Protein AF-A0A7Y3LAD1-F1 (afdb_monomer_lite)

pLDDT: mean 71.78, std 19.55, range [28.75, 92.5]

Secondary structure (DSSP, 8-state):
-PPPPPHHHHSSPPSTTHHHHHEEBTEE-SS----HHHHHHHHHHHHHT----TTS-HHHHHHHHHHHHHHHHGGG-HHHHHHHHHHHHHHHHHHHHHHT-S---TTSHHHHHHHHHS----------

Foldseek 3Di: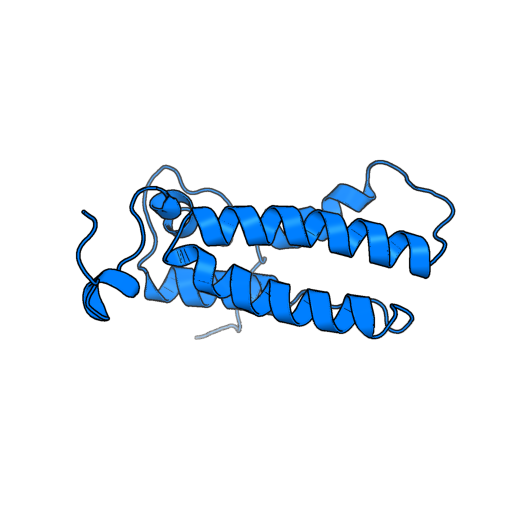
DDDDDDPVLQLPFDVVLLQLQQQDLAFGNPPDGHDLVVSLVRQLVLLVPDDADPQFDPVLVVLSVVLSVLSSSCRRPVVSNVVSVVSLVVSVVSRCVRVVDPDPDVVVVCVSVCSVGHHPPPPDPDDD

Structure (mmCIF, N/CA/C/O backbone):
data_AF-A0A7Y3LAD1-F1
#
_entry.id   AF-A0A7Y3LAD1-F1
#
loop_
_atom_site.group_PDB
_atom_site.id
_atom_site.type_symbol
_atom_site.label_atom_id
_atom_site.label_alt_id
_atom_site.label_comp_id
_atom_site.label_asym_id
_atom_site.label_entity_id
_atom_site.label_seq_id
_atom_site.pdbx_PDB_ins_code
_atom_site.Cartn_x
_atom_site.Cartn_y
_atom_site.Cartn_z
_atom_site.occupancy
_atom_site.B_iso_or_equiv
_atom_site.auth_seq_id
_atom_site.auth_comp_id
_atom_site.auth_asym_id
_atom_site.auth_atom_id
_atom_site.pdbx_PDB_model_num
ATOM 1 N N . MET A 1 1 ? 1.975 -17.579 23.448 1.00 41.94 1 MET A N 1
ATOM 2 C CA . MET A 1 1 ? 1.550 -18.165 22.158 1.00 41.94 1 MET A CA 1
ATOM 3 C C . MET A 1 1 ? 0.462 -17.266 21.606 1.00 41.94 1 MET A C 1
ATOM 5 O O . MET A 1 1 ? -0.495 -17.027 22.330 1.00 41.94 1 MET A O 1
ATOM 9 N N . ALA A 1 2 ? 0.637 -16.692 20.416 1.00 66.00 2 ALA A N 1
ATOM 10 C CA . ALA A 1 2 ? -0.426 -15.899 19.803 1.00 66.00 2 ALA A CA 1
ATOM 11 C C . ALA A 1 2 ? -1.549 -16.852 19.364 1.00 66.00 2 ALA A C 1
ATOM 13 O O . ALA A 1 2 ? -1.283 -17.820 18.653 1.00 66.00 2 ALA A O 1
ATOM 14 N N . GLY A 1 3 ? -2.769 -16.630 19.857 1.00 85.94 3 GLY A N 1
ATOM 15 C CA . GLY A 1 3 ? -3.945 -17.391 19.436 1.00 85.94 3 GLY A CA 1
ATOM 16 C C . GLY A 1 3 ? -4.315 -17.087 17.983 1.00 85.94 3 GLY A C 1
ATOM 17 O O . GLY A 1 3 ? -3.944 -16.040 17.449 1.00 85.94 3 GLY A O 1
ATOM 18 N N . ILE A 1 4 ? -5.042 -18.006 17.343 1.00 90.75 4 ILE A N 1
ATOM 19 C CA . ILE A 1 4 ? -5.611 -17.770 16.010 1.00 90.75 4 ILE A CA 1
ATOM 20 C C . ILE A 1 4 ? -6.604 -16.613 16.122 1.00 90.75 4 ILE A C 1
ATOM 22 O O . ILE A 1 4 ? -7.524 -16.670 16.936 1.00 90.75 4 ILE A O 1
ATOM 26 N N . LYS A 1 5 ? -6.409 -15.581 15.300 1.00 88.12 5 LYS A N 1
ATOM 27 C CA . LYS A 1 5 ? -7.320 -14.440 15.221 1.00 88.12 5 LYS A CA 1
ATOM 28 C C . LYS A 1 5 ? -8.574 -14.815 14.437 1.00 88.12 5 LYS A C 1
ATOM 30 O O . LYS A 1 5 ? -8.504 -15.491 13.410 1.00 88.12 5 LYS A O 1
ATOM 35 N N . THR A 1 6 ? -9.714 -14.333 14.899 1.00 92.50 6 THR A N 1
ATOM 36 C CA . THR A 1 6 ? -10.975 -14.332 14.159 1.00 92.50 6 THR A CA 1
ATOM 37 C C . THR A 1 6 ? -10.935 -13.307 13.023 1.00 92.50 6 THR A C 1
ATOM 39 O O . THR A 1 6 ? -10.132 -12.374 13.032 1.00 92.50 6 THR A O 1
ATOM 42 N N . LEU A 1 7 ? -11.839 -13.432 12.046 1.00 89.00 7 LEU A N 1
ATOM 43 C CA . LEU A 1 7 ? -11.949 -12.446 10.966 1.00 89.00 7 LEU A CA 1
ATOM 44 C C . LEU A 1 7 ? -12.235 -11.033 11.501 1.00 89.00 7 LEU A C 1
ATOM 46 O O . LEU A 1 7 ? -11.647 -10.078 11.010 1.00 89.00 7 LEU A O 1
ATOM 50 N N . ALA A 1 8 ? -13.089 -10.905 12.523 1.00 89.62 8 ALA A N 1
ATOM 51 C CA . ALA A 1 8 ? -13.416 -9.618 13.137 1.00 89.62 8 ALA A CA 1
ATOM 52 C C . ALA A 1 8 ? -12.172 -8.921 13.713 1.00 89.62 8 ALA A C 1
ATOM 54 O O . ALA A 1 8 ? -11.991 -7.719 13.533 1.00 89.62 8 ALA A O 1
ATOM 55 N N . GLU A 1 9 ? -11.277 -9.683 14.342 1.00 86.75 9 GLU A N 1
ATOM 56 C CA . GLU A 1 9 ? -10.007 -9.160 14.853 1.00 86.75 9 GLU A CA 1
ATOM 57 C C . GLU A 1 9 ? -9.033 -8.801 13.723 1.00 86.75 9 GLU A C 1
ATOM 59 O O . GLU A 1 9 ? -8.262 -7.859 13.866 1.00 86.75 9 GLU A O 1
ATOM 64 N N . LEU A 1 10 ? -9.064 -9.522 12.595 1.00 85.94 10 LEU A N 1
ATOM 65 C CA . LEU A 1 10 ? -8.199 -9.252 11.439 1.00 85.94 10 LEU A CA 1
ATOM 66 C C . LEU A 1 10 ? -8.598 -7.997 10.655 1.00 85.94 10 LEU A C 1
ATOM 68 O O . LEU A 1 10 ? -7.727 -7.350 10.085 1.00 85.94 10 LEU A O 1
ATOM 72 N N . ILE A 1 11 ? -9.888 -7.658 10.615 1.00 86.06 11 ILE A N 1
ATOM 73 C CA . ILE A 1 11 ? -10.394 -6.453 9.932 1.00 86.06 11 ILE A CA 1
ATOM 74 C C . ILE A 1 11 ? -10.518 -5.247 10.871 1.00 86.06 11 ILE A C 1
ATOM 76 O O . ILE A 1 11 ? -10.973 -4.183 10.457 1.00 86.06 11 ILE A O 1
ATOM 80 N N . THR A 1 12 ? -10.152 -5.401 12.145 1.00 85.94 12 THR A N 1
ATOM 81 C CA . THR A 1 12 ? -10.083 -4.268 13.069 1.00 85.94 12 THR A CA 1
ATOM 82 C C . THR A 1 12 ? -8.830 -3.456 12.738 1.00 85.94 12 THR A C 1
ATOM 84 O O . THR A 1 12 ? -7.742 -4.032 12.716 1.00 85.94 12 THR A O 1
ATOM 87 N N . PRO A 1 13 ? -8.937 -2.141 12.475 1.00 81.12 13 PRO A N 1
ATOM 88 C CA . PRO A 1 13 ? -7.764 -1.316 12.220 1.00 81.12 13 PRO A CA 1
ATOM 89 C C . PRO A 1 13 ? -6.793 -1.359 13.393 1.00 81.12 13 PRO A C 1
ATOM 91 O O . PRO A 1 13 ? -7.181 -1.165 14.545 1.00 81.12 13 PRO A O 1
ATOM 94 N N . ASP A 1 14 ? -5.525 -1.602 13.090 1.00 73.25 14 ASP A N 1
ATOM 95 C CA . ASP A 1 14 ? -4.457 -1.603 14.084 1.00 73.25 14 ASP A CA 1
ATOM 96 C C . ASP A 1 14 ? -4.290 -0.187 14.663 1.00 73.25 14 ASP A C 1
ATOM 98 O O . ASP A 1 14 ? -4.202 0.789 13.920 1.00 73.25 14 ASP A O 1
ATOM 102 N N . GLU A 1 15 ? -4.247 -0.063 15.993 1.00 68.06 15 GLU A N 1
ATOM 103 C CA . GLU A 1 15 ? -4.115 1.217 16.702 1.00 68.06 15 GLU A CA 1
ATOM 104 C C . GLU A 1 15 ? -2.846 1.993 16.311 1.00 68.06 15 GLU A C 1
ATOM 106 O O . GLU A 1 15 ? -2.876 3.224 16.240 1.00 68.06 15 GLU A O 1
ATOM 111 N N . ARG A 1 16 ? -1.740 1.303 15.991 1.00 63.16 16 ARG A N 1
ATOM 112 C CA . ARG A 1 16 ? -0.505 1.924 15.463 1.00 63.16 16 ARG A CA 1
ATOM 113 C C . ARG A 1 16 ? -0.723 2.454 14.049 1.00 63.16 16 ARG A C 1
ATOM 115 O O . ARG A 1 16 ? -0.275 3.550 13.695 1.00 63.16 16 ARG A O 1
ATOM 122 N N . THR A 1 17 ? -1.517 1.717 13.283 1.00 55.81 17 THR A N 1
ATOM 123 C CA . THR A 1 17 ? -2.081 2.151 12.004 1.00 55.81 17 THR A CA 1
ATOM 124 C C . THR A 1 17 ? -3.265 3.106 12.167 1.00 55.81 17 THR A C 1
ATOM 126 O O . THR A 1 17 ? -3.814 3.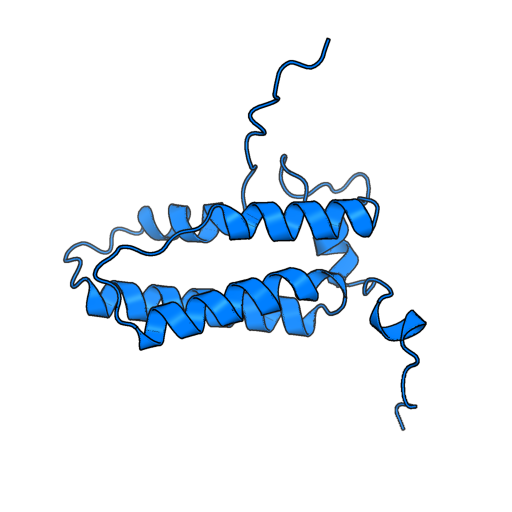588 11.179 1.00 55.81 17 THR A O 1
ATOM 129 N N . GLY A 1 18 ? -3.584 3.532 13.393 1.00 57.53 18 GLY A N 1
ATOM 130 C CA . GLY A 1 18 ? -4.344 4.752 13.642 1.00 57.53 18 GLY A CA 1
ATOM 131 C C . GLY A 1 18 ? -3.736 5.951 12.904 1.00 57.53 18 GLY A C 1
ATOM 132 O O . GLY A 1 18 ? -4.451 6.891 12.582 1.00 57.53 18 GLY A O 1
ATOM 133 N N . SER A 1 19 ? -2.450 5.880 12.536 1.00 57.09 19 SER A N 1
ATOM 134 C CA . SER A 1 19 ? -1.799 6.766 11.565 1.00 57.09 19 SER A CA 1
ATOM 135 C C . SER A 1 19 ? -2.454 6.738 10.172 1.00 57.09 19 SER A C 1
ATOM 137 O O . SER A 1 19 ? -2.738 7.803 9.639 1.00 57.09 19 SER A O 1
ATOM 139 N N . ALA A 1 20 ? -2.793 5.573 9.602 1.00 62.56 20 ALA A N 1
ATOM 140 C CA . ALA A 1 20 ? -3.545 5.477 8.340 1.00 62.56 20 ALA A CA 1
ATOM 141 C C . ALA A 1 20 ? -4.958 6.064 8.456 1.00 62.56 20 ALA A C 1
ATOM 143 O O . ALA A 1 20 ? -5.437 6.681 7.509 1.00 62.56 20 ALA A O 1
ATOM 144 N N . LEU A 1 21 ? -5.595 5.953 9.629 1.00 75.19 21 LEU A N 1
ATOM 145 C CA . LEU A 1 21 ? -6.865 6.638 9.898 1.00 75.19 21 LEU A CA 1
ATOM 146 C C . LEU A 1 21 ? -6.695 8.161 10.013 1.00 75.19 21 LEU A C 1
ATOM 148 O O . LEU A 1 21 ? -7.664 8.899 9.879 1.00 75.19 21 LEU A O 1
ATOM 152 N N . ARG A 1 22 ? -5.486 8.655 10.284 1.00 76.44 22 ARG A N 1
ATOM 153 C CA . ARG A 1 22 ? -5.183 10.092 10.351 1.00 76.44 22 ARG A CA 1
ATOM 154 C C . ARG A 1 22 ? -4.815 10.675 8.994 1.00 76.44 22 ARG A C 1
ATOM 156 O O . ARG A 1 22 ? -4.858 11.893 8.850 1.00 76.44 22 ARG A O 1
ATOM 163 N N . PHE A 1 23 ? -4.470 9.857 8.004 1.00 74.06 23 PHE A N 1
ATOM 164 C CA . PHE A 1 23 ? -4.210 10.356 6.661 1.00 74.06 23 PHE A CA 1
ATOM 165 C C . PHE A 1 23 ? -5.519 10.678 5.951 1.00 74.06 23 PHE A C 1
ATOM 167 O O . PHE A 1 23 ? -6.378 9.829 5.736 1.00 74.06 23 PHE A O 1
ATOM 174 N N . THR A 1 24 ? -5.657 11.951 5.606 1.00 70.69 24 THR A N 1
ATOM 175 C CA . THR A 1 24 ? -6.792 12.493 4.866 1.00 70.69 24 THR A CA 1
ATOM 176 C C . THR A 1 24 ? -6.299 13.055 3.538 1.00 70.69 24 THR A C 1
ATOM 178 O O . THR A 1 24 ? -5.093 13.265 3.365 1.00 70.69 24 THR A O 1
ATOM 181 N N . PRO A 1 25 ? -7.208 13.442 2.631 1.00 69.50 25 PRO A N 1
ATOM 182 C CA . PRO A 1 25 ? -6.822 14.228 1.475 1.00 69.50 25 PRO A CA 1
ATOM 183 C C . PRO A 1 25 ? -6.235 15.599 1.828 1.00 69.50 25 PRO A C 1
ATOM 185 O O . PRO A 1 25 ? -5.944 16.337 0.915 1.00 69.50 25 PRO A O 1
ATOM 188 N N . LEU A 1 26 ? -6.085 16.006 3.092 1.00 71.12 26 LEU A N 1
ATOM 189 C CA . LEU A 1 26 ? -5.345 17.217 3.483 1.00 71.12 26 LEU A CA 1
ATOM 190 C C . LEU A 1 26 ? -3.996 16.888 4.149 1.00 71.12 26 LEU A C 1
ATOM 192 O O . LEU A 1 26 ? -3.351 17.765 4.715 1.00 71.12 26 LEU A O 1
ATOM 196 N N . GLY A 1 27 ? -3.566 15.627 4.072 1.00 68.88 27 GLY A N 1
ATOM 197 C CA . GLY A 1 27 ? -2.391 15.106 4.758 1.00 68.88 27 GLY A CA 1
ATOM 198 C C . GLY A 1 27 ? -2.722 14.550 6.142 1.00 68.88 27 GLY A C 1
ATOM 199 O O . GLY A 1 27 ? -3.849 14.115 6.410 1.00 68.88 27 GLY A O 1
ATOM 200 N N . LEU A 1 28 ? -1.712 14.539 7.015 1.00 77.88 28 LEU A N 1
ATOM 201 C CA . LEU A 1 28 ? -1.801 14.001 8.370 1.00 77.88 28 LEU A CA 1
ATOM 202 C C . LEU A 1 28 ? -2.696 14.880 9.257 1.00 77.88 28 LEU A C 1
ATOM 204 O O . LEU A 1 28 ? -2.341 16.001 9.617 1.00 77.88 28 LEU A O 1
ATOM 208 N N . ASN A 1 29 ? -3.841 14.343 9.662 1.00 78.06 29 ASN A N 1
ATOM 209 C CA . ASN A 1 29 ? -4.734 14.962 10.626 1.00 78.06 29 ASN A CA 1
ATOM 210 C C . ASN A 1 29 ? -4.352 14.545 12.054 1.00 78.06 29 ASN A C 1
ATOM 212 O O . ASN A 1 29 ? -4.540 13.402 12.464 1.00 78.06 29 ASN A O 1
ATOM 216 N N . MET A 1 30 ? -3.842 15.490 12.841 1.00 79.25 30 MET A N 1
ATOM 217 C CA . MET A 1 30 ? -3.504 15.251 14.251 1.00 79.25 30 MET A CA 1
ATOM 218 C C . MET A 1 30 ? -4.678 15.497 15.209 1.00 79.25 30 MET A C 1
ATOM 220 O O . MET A 1 30 ? -4.588 15.125 16.378 1.00 79.25 30 MET A O 1
ATOM 224 N N . GLY A 1 31 ? -5.769 16.103 14.727 1.00 79.44 31 GLY A N 1
ATOM 225 C CA . GLY A 1 31 ? -6.953 16.460 15.514 1.00 79.44 31 GLY A CA 1
ATOM 226 C C . GLY A 1 31 ? -8.073 15.414 15.508 1.00 79.44 31 GLY A C 1
ATOM 227 O O . GLY A 1 31 ? -9.087 15.620 16.168 1.00 79.44 31 GLY A O 1
ATOM 228 N N . GLY A 1 32 ? -7.922 14.306 14.778 1.00 78.31 32 GLY A N 1
ATOM 229 C CA . GLY A 1 32 ? -8.921 13.238 14.737 1.00 78.31 32 GLY A CA 1
ATOM 230 C C . GLY A 1 32 ? -8.560 12.104 13.782 1.00 78.31 32 GLY A C 1
ATOM 231 O O . GLY A 1 32 ? -7.577 12.182 13.049 1.00 78.31 32 GLY A O 1
ATOM 232 N N . THR A 1 33 ? -9.372 11.049 13.793 1.00 83.94 33 THR A N 1
ATOM 233 C CA . THR A 1 33 ? -9.248 9.881 12.912 1.00 83.94 33 THR A CA 1
ATOM 234 C C . THR A 1 33 ? -10.460 9.769 11.992 1.00 83.94 33 THR A C 1
ATOM 236 O O . THR A 1 33 ? -11.584 10.120 12.357 1.00 83.94 33 THR A O 1
ATOM 239 N N . LEU A 1 34 ? -10.237 9.268 10.781 1.00 82.12 34 LEU A N 1
ATOM 240 C CA . LEU A 1 34 ? -11.289 8.826 9.880 1.00 82.12 34 LEU A CA 1
ATOM 241 C C . LEU A 1 34 ? -11.955 7.564 10.424 1.00 82.12 34 LEU A C 1
ATOM 243 O O . LEU A 1 34 ? -11.355 6.776 11.161 1.00 82.12 34 LEU A O 1
ATOM 247 N N . LYS A 1 35 ? -13.198 7.347 9.987 1.00 86.00 35 LYS A N 1
ATOM 248 C CA . LYS A 1 35 ? -13.812 6.027 10.097 1.00 86.00 35 LYS A CA 1
ATOM 249 C C . LYS A 1 35 ? -13.020 5.023 9.247 1.00 86.00 35 LYS A C 1
ATOM 251 O O . LYS A 1 35 ? -12.543 5.413 8.176 1.00 86.00 35 LYS A O 1
ATOM 256 N N . PRO A 1 36 ? -12.903 3.758 9.680 1.00 85.00 36 PRO A N 1
ATOM 257 C CA . PRO A 1 36 ? -12.137 2.739 8.965 1.00 85.00 36 PRO A CA 1
ATOM 258 C C . PRO A 1 36 ? -12.531 2.592 7.494 1.00 85.00 36 PRO A C 1
ATOM 260 O O . PRO A 1 36 ? -11.664 2.470 6.636 1.00 85.00 36 PRO A O 1
ATOM 263 N N . GLU A 1 37 ? -13.824 2.683 7.188 1.00 85.94 37 GLU A N 1
ATOM 264 C CA . GLU A 1 37 ? -14.356 2.533 5.832 1.00 85.94 37 GLU A CA 1
ATOM 265 C C . GLU A 1 37 ? -13.902 3.679 4.921 1.00 85.94 37 GLU A C 1
ATOM 267 O O . GLU A 1 37 ? -13.497 3.450 3.784 1.00 85.94 37 GLU A O 1
ATOM 272 N N . TYR A 1 38 ? -13.893 4.910 5.440 1.00 86.06 38 TYR A N 1
ATOM 273 C CA . TYR A 1 38 ? -13.420 6.080 4.697 1.00 86.06 38 TYR A CA 1
ATOM 274 C C . TYR A 1 38 ? -11.905 6.081 4.528 1.00 86.06 38 TYR A C 1
ATOM 276 O O . TYR A 1 38 ? -11.410 6.503 3.488 1.00 86.06 38 TYR A O 1
ATOM 284 N N . ALA A 1 39 ? -11.160 5.593 5.522 1.00 82.75 39 ALA A N 1
ATOM 285 C CA . ALA A 1 39 ? -9.723 5.401 5.373 1.00 82.75 39 ALA A CA 1
ATOM 286 C C . ALA A 1 39 ? -9.424 4.337 4.305 1.00 82.75 39 ALA A C 1
ATOM 288 O O . ALA A 1 39 ? -8.582 4.563 3.444 1.00 82.75 39 ALA A O 1
ATOM 289 N N . ALA A 1 40 ? -10.148 3.214 4.307 1.00 84.94 40 ALA A N 1
ATOM 290 C CA . ALA A 1 40 ? -10.008 2.162 3.303 1.00 84.94 40 ALA A CA 1
ATOM 291 C C . ALA A 1 40 ? -10.289 2.672 1.886 1.00 84.94 40 ALA A C 1
ATOM 293 O O . ALA A 1 40 ? -9.532 2.384 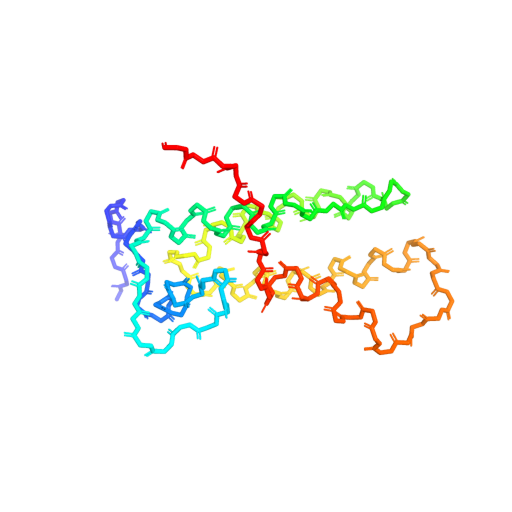0.959 1.00 84.94 40 ALA A O 1
ATOM 294 N N . GLU A 1 41 ? -11.373 3.429 1.716 1.00 86.81 41 GLU A N 1
ATOM 295 C CA . GLU A 1 41 ? -11.729 4.047 0.442 1.00 86.81 41 GLU A CA 1
ATOM 296 C C . GLU A 1 41 ? -10.658 5.048 -0.001 1.00 86.81 41 GLU A C 1
ATOM 298 O O . GLU A 1 41 ? -10.179 4.977 -1.132 1.00 86.81 41 GLU A O 1
ATOM 303 N N . PHE A 1 42 ? -10.225 5.930 0.902 1.00 82.44 42 PHE A N 1
ATOM 304 C CA . PHE A 1 42 ? -9.192 6.918 0.617 1.00 82.44 42 PHE A CA 1
ATOM 305 C C . PHE A 1 42 ? -7.883 6.259 0.167 1.00 82.44 42 PHE A C 1
ATOM 307 O O . PHE A 1 42 ? -7.362 6.610 -0.888 1.00 82.44 42 PHE A O 1
ATOM 314 N N . GLN A 1 43 ? -7.376 5.264 0.902 1.00 79.94 43 GLN A N 1
ATOM 315 C CA . GLN A 1 43 ? -6.119 4.586 0.559 1.00 79.94 43 GLN A CA 1
ATOM 316 C C . GLN A 1 43 ? -6.196 3.845 -0.787 1.00 79.94 43 GLN A C 1
ATOM 318 O O . GLN A 1 43 ? -5.219 3.819 -1.540 1.00 79.94 43 GLN A O 1
ATOM 323 N N . GLN A 1 44 ? -7.357 3.277 -1.127 1.00 85.12 44 GLN A N 1
ATOM 324 C CA . GLN A 1 44 ? -7.588 2.671 -2.442 1.00 85.12 44 GLN A CA 1
ATOM 325 C C . GLN A 1 44 ? -7.634 3.721 -3.551 1.00 85.12 44 GLN A C 1
ATOM 327 O O . GLN A 1 44 ? -7.036 3.518 -4.603 1.00 85.12 44 GLN A O 1
ATOM 332 N N . GLN A 1 45 ? -8.300 4.854 -3.323 1.00 84.69 45 GLN A N 1
ATOM 333 C CA . GLN A 1 45 ? -8.347 5.948 -4.289 1.00 84.69 45 GLN A CA 1
ATOM 334 C C . GLN A 1 45 ? -6.957 6.532 -4.537 1.00 84.69 45 GLN A C 1
ATOM 336 O O . GLN A 1 45 ? -6.596 6.732 -5.691 1.00 84.69 45 GLN A O 1
ATOM 341 N N . VAL A 1 46 ? -6.164 6.765 -3.489 1.00 78.06 46 VAL A N 1
ATOM 342 C CA . VAL A 1 46 ? -4.793 7.290 -3.589 1.00 78.06 46 VAL A CA 1
ATOM 343 C C . VAL A 1 46 ? -3.966 6.450 -4.558 1.00 78.06 46 VAL A C 1
ATOM 345 O O . VAL A 1 46 ? -3.491 6.963 -5.570 1.00 78.06 46 VAL A O 1
ATOM 348 N N . ILE A 1 47 ? -3.881 5.139 -4.318 1.00 77.94 47 ILE A N 1
ATOM 349 C CA . ILE A 1 47 ? -3.078 4.269 -5.175 1.00 77.94 47 ILE A CA 1
ATOM 350 C C . ILE A 1 47 ? -3.734 4.017 -6.539 1.00 77.94 47 ILE A C 1
ATOM 352 O O . ILE A 1 47 ? -3.031 3.762 -7.514 1.00 77.94 47 ILE A O 1
ATOM 356 N N . ALA A 1 48 ? -5.065 4.129 -6.648 1.00 80.81 48 ALA A N 1
ATOM 357 C CA . ALA A 1 48 ? -5.769 3.908 -7.906 1.00 80.81 48 ALA A CA 1
ATOM 358 C C . ALA A 1 48 ? -5.375 4.894 -9.008 1.00 80.81 48 ALA A C 1
ATOM 360 O O . ALA A 1 48 ? -5.340 4.501 -10.175 1.00 80.81 48 ALA A O 1
ATOM 361 N N . HIS A 1 49 ? -5.056 6.133 -8.628 1.00 78.62 49 HIS A N 1
ATOM 362 C CA . HIS A 1 49 ? -4.639 7.195 -9.543 1.00 78.62 49 HIS A CA 1
ATOM 363 C C . HIS A 1 49 ? -3.161 7.107 -9.951 1.00 78.62 49 HIS A C 1
ATOM 365 O O . HIS A 1 49 ? -2.736 7.851 -10.835 1.00 78.62 49 HIS A O 1
ATOM 371 N N . CYS A 1 50 ? -2.379 6.220 -9.333 1.00 78.38 50 CYS A N 1
ATOM 372 C CA . CYS A 1 50 ? -1.004 5.962 -9.739 1.00 78.38 50 CYS A CA 1
ATOM 373 C C . CYS A 1 50 ? -0.985 5.049 -10.971 1.00 78.38 50 CYS A C 1
ATOM 375 O O . CYS A 1 50 ? -1.645 4.006 -10.981 1.00 78.38 50 CYS A O 1
ATOM 377 N N . ASP A 1 51 ? -0.186 5.415 -11.970 1.00 80.44 51 ASP A N 1
ATOM 378 C CA . ASP A 1 51 ? 0.034 4.623 -13.180 1.00 80.44 51 ASP A CA 1
ATOM 379 C C . ASP A 1 51 ? 1.534 4.514 -13.481 1.00 80.44 51 ASP A C 1
ATOM 381 O O . ASP A 1 51 ? 2.332 5.374 -13.094 1.00 80.44 51 ASP A O 1
ATOM 385 N N . LEU A 1 52 ? 1.921 3.439 -14.160 1.00 79.69 52 LEU A N 1
ATOM 386 C CA . LEU A 1 52 ? 3.289 3.208 -14.605 1.00 79.69 52 LEU A CA 1
ATOM 387 C C . LEU A 1 52 ? 3.449 3.622 -16.062 1.00 79.69 52 LEU A C 1
ATOM 389 O O . LEU A 1 52 ? 2.583 3.356 -16.896 1.00 79.69 52 LEU A O 1
ATOM 393 N N . HIS A 1 53 ? 4.615 4.178 -16.393 1.00 83.94 53 HIS A N 1
ATOM 394 C CA . HIS A 1 53 ? 4.973 4.462 -17.781 1.00 83.94 53 HIS A CA 1
ATOM 395 C C . HIS A 1 53 ? 4.814 3.193 -18.651 1.00 83.94 53 HIS A C 1
ATOM 397 O O . HIS A 1 53 ? 5.167 2.099 -18.193 1.00 83.94 53 HIS A O 1
ATOM 403 N N . PRO A 1 54 ? 4.286 3.292 -19.887 1.00 81.31 54 PRO A N 1
ATOM 404 C CA . PRO A 1 54 ? 3.994 2.124 -20.725 1.00 81.31 54 PRO A CA 1
ATOM 405 C C . PRO A 1 54 ? 5.214 1.228 -20.971 1.00 81.31 54 PRO A C 1
ATOM 407 O O . PRO A 1 54 ? 5.064 0.010 -21.008 1.00 81.31 54 PRO A O 1
ATOM 410 N N . ASP A 1 55 ? 6.406 1.821 -21.047 1.00 82.25 55 ASP A N 1
ATOM 411 C CA . ASP A 1 55 ? 7.664 1.116 -21.338 1.00 82.25 55 ASP A CA 1
ATOM 412 C C . ASP A 1 55 ? 8.302 0.406 -20.127 1.00 82.25 55 ASP A C 1
ATOM 414 O O . ASP A 1 55 ? 9.362 -0.204 -20.257 1.00 82.25 55 ASP A O 1
ATOM 418 N N . VAL A 1 56 ? 7.687 0.478 -18.941 1.00 84.44 56 VAL A N 1
ATOM 419 C CA . VAL A 1 56 ? 8.126 -0.292 -17.764 1.00 84.44 56 VAL A CA 1
ATOM 420 C C . VAL A 1 56 ? 7.903 -1.784 -18.011 1.00 84.44 56 VAL A C 1
ATOM 422 O O . VAL A 1 56 ? 6.848 -2.191 -18.508 1.00 84.44 56 VAL A O 1
ATOM 425 N N . ALA A 1 57 ? 8.881 -2.612 -17.640 1.00 87.88 57 ALA A N 1
ATOM 426 C CA . ALA A 1 57 ? 8.833 -4.041 -17.903 1.00 87.88 57 ALA A CA 1
ATOM 427 C C . ALA A 1 57 ? 7.687 -4.725 -17.140 1.00 87.88 57 ALA A C 1
ATOM 429 O O . ALA A 1 57 ? 7.294 -4.329 -16.038 1.00 87.88 57 ALA A O 1
ATOM 430 N N . GLU A 1 58 ? 7.180 -5.822 -17.707 1.00 90.75 58 GLU A N 1
ATOM 431 C CA . GLU A 1 58 ? 6.050 -6.576 -17.152 1.00 90.75 58 GLU A CA 1
ATOM 432 C C . GLU A 1 58 ? 6.300 -7.049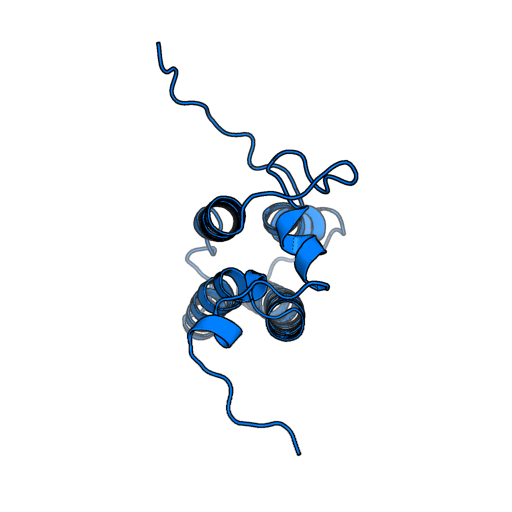 -15.708 1.00 90.75 58 GLU A C 1
ATOM 434 O O . GLU A 1 58 ? 5.394 -7.024 -14.877 1.00 90.75 58 GLU A O 1
ATOM 439 N N . GLY A 1 59 ? 7.542 -7.417 -15.371 1.00 89.31 59 GLY A N 1
ATOM 440 C CA . GLY A 1 59 ? 7.916 -7.814 -14.011 1.00 89.31 59 GLY A CA 1
ATOM 441 C C . GLY A 1 59 ? 7.675 -6.708 -12.978 1.00 89.31 59 GLY A C 1
ATOM 442 O O . GLY A 1 59 ? 7.061 -6.956 -11.939 1.00 89.31 59 GLY A O 1
ATOM 443 N N . THR A 1 60 ? 8.089 -5.480 -13.293 1.00 88.00 60 THR A N 1
ATOM 444 C CA . THR A 1 60 ? 7.886 -4.292 -12.449 1.00 88.00 60 THR A CA 1
ATOM 445 C C . THR A 1 60 ? 6.410 -3.915 -12.374 1.00 88.00 60 THR A C 1
ATOM 447 O O . THR A 1 60 ? 5.904 -3.612 -11.294 1.00 88.00 60 THR A O 1
ATOM 450 N N . ARG A 1 61 ? 5.677 -4.035 -13.489 1.00 88.38 61 ARG A N 1
ATOM 451 C CA . ARG A 1 61 ? 4.221 -3.830 -13.525 1.00 88.38 61 ARG A CA 1
ATOM 452 C C . ARG A 1 61 ? 3.474 -4.804 -12.613 1.00 88.38 61 ARG A C 1
ATOM 454 O O . ARG A 1 61 ? 2.642 -4.385 -11.815 1.00 88.38 61 ARG A O 1
ATOM 461 N N . ASN A 1 62 ? 3.823 -6.086 -12.656 1.00 92.50 62 ASN A N 1
ATOM 462 C CA . ASN A 1 62 ? 3.253 -7.094 -11.761 1.00 92.50 62 ASN A CA 1
ATOM 463 C C . ASN A 1 62 ? 3.590 -6.813 -10.288 1.00 92.50 62 ASN A C 1
ATOM 465 O O . ASN A 1 62 ? 2.770 -7.056 -9.402 1.00 92.50 62 ASN A O 1
ATOM 469 N N . GLY A 1 63 ? 4.787 -6.289 -10.015 1.00 90.50 63 GLY A N 1
ATOM 470 C CA . GLY A 1 63 ? 5.168 -5.811 -8.688 1.00 90.50 63 GLY A CA 1
ATOM 471 C C . GLY A 1 63 ? 4.293 -4.650 -8.211 1.00 90.50 63 GLY A C 1
ATOM 472 O O . GLY A 1 63 ? 3.825 -4.661 -7.074 1.00 90.50 63 GLY A O 1
ATOM 473 N N . PHE A 1 64 ? 4.008 -3.692 -9.090 1.00 88.94 64 PHE A N 1
ATOM 474 C CA . PHE A 1 64 ? 3.162 -2.542 -8.784 1.00 88.94 64 PHE A CA 1
ATOM 475 C C . PHE A 1 64 ? 1.710 -2.928 -8.466 1.00 88.94 64 PHE A C 1
ATOM 477 O O . PHE A 1 64 ? 1.132 -2.407 -7.516 1.00 88.94 64 PHE A O 1
ATOM 484 N N . GLU A 1 65 ? 1.133 -3.912 -9.156 1.00 90.38 65 GLU A N 1
ATOM 485 C CA . GLU A 1 65 ? -0.204 -4.419 -8.803 1.00 90.38 65 GLU A CA 1
ATOM 486 C C . GLU A 1 65 ? -0.233 -5.104 -7.422 1.00 90.38 65 GLU A C 1
ATOM 488 O O . GLU A 1 65 ? -1.191 -4.967 -6.650 1.00 90.38 65 GLU A O 1
ATOM 493 N N . ARG A 1 66 ? 0.852 -5.795 -7.047 1.00 90.50 66 ARG A N 1
ATOM 494 C CA . ARG A 1 66 ? 1.004 -6.348 -5.690 1.00 90.50 66 ARG A CA 1
ATOM 495 C C . ARG A 1 66 ? 1.113 -5.237 -4.652 1.00 90.50 66 ARG A C 1
ATOM 497 O O . ARG A 1 66 ? 0.463 -5.324 -3.613 1.00 90.50 66 ARG A O 1
ATOM 504 N N . LEU A 1 67 ? 1.873 -4.183 -4.951 1.00 89.44 67 LEU A N 1
ATOM 505 C CA . LEU A 1 67 ? 1.966 -2.993 -4.109 1.00 89.44 67 LEU A CA 1
ATOM 506 C C . LEU A 1 67 ? 0.586 -2.360 -3.881 1.00 89.44 67 LEU A C 1
ATOM 508 O O . LEU A 1 67 ? 0.233 -2.100 -2.734 1.00 89.44 67 LEU A O 1
ATOM 512 N N . ARG A 1 68 ? -0.224 -2.183 -4.936 1.00 86.88 68 ARG A N 1
ATOM 513 C CA . ARG A 1 68 ? -1.603 -1.658 -4.834 1.00 86.88 68 ARG A CA 1
ATOM 514 C C . ARG A 1 68 ? -2.456 -2.459 -3.859 1.00 86.88 68 ARG A C 1
ATOM 516 O O . ARG A 1 68 ? -3.151 -1.888 -3.018 1.00 86.88 68 ARG A O 1
ATOM 523 N N . THR A 1 69 ? -2.349 -3.781 -3.936 1.00 88.81 69 THR A N 1
ATOM 524 C CA . THR A 1 69 ? -3.056 -4.694 -3.033 1.00 88.81 69 THR A CA 1
ATOM 525 C C . THR A 1 69 ? -2.575 -4.529 -1.589 1.00 88.81 69 THR A C 1
ATOM 527 O O . THR A 1 69 ? -3.388 -4.306 -0.693 1.00 88.81 69 THR A O 1
ATOM 530 N N . LEU A 1 70 ? -1.260 -4.571 -1.349 1.00 87.25 70 LEU A N 1
ATOM 531 C CA . LEU A 1 70 ? -0.685 -4.442 -0.003 1.00 87.25 70 LEU A CA 1
ATOM 532 C C . LEU A 1 70 ? -1.010 -3.092 0.642 1.00 87.25 70 LEU A C 1
ATOM 534 O O . LEU A 1 70 ? -1.411 -3.050 1.803 1.00 87.25 70 LEU A O 1
ATOM 538 N N . HIS A 1 71 ? -0.922 -2.005 -0.124 1.00 83.94 71 HIS A N 1
ATOM 539 C CA . HIS A 1 71 ? -1.252 -0.660 0.336 1.00 83.94 71 HIS A CA 1
ATOM 540 C C . HIS A 1 71 ? -2.695 -0.573 0.859 1.00 83.94 71 HIS A C 1
ATOM 542 O O . HIS A 1 71 ? -2.935 -0.032 1.938 1.00 83.94 71 HIS A O 1
ATOM 548 N N . SER A 1 72 ? -3.656 -1.187 0.156 1.00 83.50 72 SER A N 1
ATOM 549 C CA . SER A 1 72 ? -5.060 -1.223 0.593 1.00 83.50 72 SER A CA 1
ATOM 550 C C . SER A 1 72 ? -5.270 -1.983 1.911 1.00 83.50 72 SER A C 1
ATOM 552 O O . SER A 1 72 ? -6.158 -1.638 2.689 1.00 83.50 72 SER A O 1
ATOM 554 N N . HIS A 1 73 ? -4.425 -2.978 2.199 1.00 84.06 73 HIS A N 1
ATOM 555 C CA . HIS A 1 73 ? -4.461 -3.753 3.441 1.00 84.06 73 HIS A CA 1
ATOM 556 C C . HIS A 1 73 ? -3.688 -3.109 4.594 1.00 84.06 73 HIS A C 1
ATOM 558 O O . HIS A 1 73 ? -3.893 -3.499 5.746 1.00 84.06 73 HIS A O 1
ATOM 564 N N . GLY A 1 74 ? -2.851 -2.105 4.316 1.00 79.44 74 GLY A N 1
ATOM 565 C CA . GLY A 1 74 ? -2.063 -1.403 5.327 1.00 79.44 74 GLY A CA 1
ATOM 566 C C . GLY A 1 74 ? -2.912 -0.832 6.464 1.00 79.44 74 GLY A C 1
ATOM 567 O O . GLY A 1 74 ? -2.444 -0.788 7.593 1.00 79.44 74 GLY A O 1
ATOM 568 N N . ILE A 1 75 ? -4.189 -0.507 6.218 1.00 81.69 75 ILE A N 1
ATOM 569 C CA . ILE A 1 75 ? -5.131 -0.015 7.241 1.00 81.69 75 ILE A CA 1
ATOM 570 C C . ILE A 1 75 ? -5.328 -0.979 8.426 1.00 81.69 75 ILE A C 1
ATOM 572 O O . ILE A 1 75 ? -5.629 -0.538 9.534 1.00 81.69 75 ILE A O 1
ATOM 576 N N . PHE A 1 76 ? -5.164 -2.285 8.202 1.00 83.56 76 PHE A N 1
ATOM 577 C CA . PHE A 1 76 ? -5.412 -3.325 9.205 1.00 83.56 76 PHE A CA 1
ATOM 578 C C . PHE A 1 76 ? -4.139 -3.771 9.923 1.00 83.56 76 PHE A C 1
ATOM 580 O O . PHE A 1 76 ? -4.212 -4.395 10.978 1.00 83.56 76 PHE A O 1
ATOM 587 N N . CYS A 1 77 ? -2.964 -3.483 9.360 1.00 80.31 77 CYS A N 1
ATOM 588 C CA . CYS A 1 77 ? -1.697 -3.962 9.888 1.00 80.31 77 CYS A CA 1
ATOM 589 C C . CYS A 1 77 ? -0.566 -3.004 9.522 1.00 80.31 77 CYS A C 1
ATOM 591 O O . CYS A 1 77 ? -0.220 -2.856 8.348 1.00 80.31 77 CYS A O 1
ATOM 593 N N . TYR A 1 78 ? 0.054 -2.414 10.544 1.00 74.94 78 TYR A N 1
ATOM 594 C CA . TYR A 1 78 ? 1.137 -1.457 10.343 1.00 74.94 78 TYR A CA 1
ATOM 595 C C . TYR A 1 78 ? 2.331 -2.086 9.614 1.00 74.94 78 TYR A C 1
ATOM 597 O O . TYR A 1 78 ? 2.940 -1.455 8.758 1.00 74.94 78 TYR A O 1
ATOM 605 N N . GLU A 1 79 ? 2.633 -3.355 9.894 1.00 80.50 79 GLU A N 1
ATOM 606 C CA . GLU A 1 79 ? 3.738 -4.069 9.242 1.00 80.50 79 GLU A CA 1
ATOM 607 C C . GLU A 1 79 ? 3.496 -4.245 7.735 1.00 80.50 79 GLU A C 1
ATOM 609 O O . GLU A 1 79 ? 4.416 -4.102 6.930 1.00 80.50 79 GLU A O 1
ATOM 614 N N . VAL A 1 80 ? 2.245 -4.488 7.326 1.00 82.62 80 VAL A N 1
ATOM 615 C CA . VAL A 1 80 ? 1.877 -4.547 5.902 1.00 82.62 80 VAL A CA 1
ATOM 616 C C . VAL A 1 80 ? 2.062 -3.181 5.248 1.00 82.62 80 VAL A C 1
ATOM 618 O O . VAL A 1 80 ? 2.562 -3.109 4.127 1.00 82.62 80 VAL A O 1
ATOM 621 N N . PHE A 1 81 ? 1.717 -2.104 5.956 1.00 76.06 81 PHE A N 1
ATOM 622 C CA . PHE A 1 81 ? 1.953 -0.744 5.480 1.00 76.06 81 PHE A CA 1
ATOM 623 C C . PHE A 1 81 ? 3.450 -0.463 5.275 1.00 76.06 81 PHE A C 1
ATOM 625 O O . PHE A 1 81 ? 3.831 0.031 4.219 1.00 76.06 81 PHE A O 1
ATOM 632 N N . THR A 1 82 ? 4.312 -0.842 6.223 1.00 80.12 82 THR A N 1
ATOM 633 C CA . THR A 1 82 ? 5.768 -0.653 6.084 1.00 80.12 82 THR A CA 1
ATOM 634 C C . THR A 1 82 ? 6.364 -1.481 4.948 1.00 80.12 82 THR A C 1
ATOM 636 O O . THR A 1 82 ? 7.190 -0.982 4.194 1.00 80.12 82 THR A O 1
ATOM 639 N N . VAL A 1 83 ? 5.897 -2.720 4.757 1.00 86.25 83 VAL A N 1
ATOM 640 C CA . VAL A 1 83 ? 6.341 -3.563 3.635 1.00 86.25 83 VAL A CA 1
ATOM 641 C C . VAL A 1 83 ? 5.893 -2.979 2.294 1.00 86.25 83 VAL A C 1
ATOM 643 O O . VAL A 1 83 ? 6.632 -3.059 1.314 1.00 86.25 83 VAL A O 1
ATOM 646 N N . ALA A 1 84 ? 4.691 -2.398 2.232 1.00 86.75 84 ALA A N 1
ATOM 647 C CA . ALA A 1 84 ? 4.226 -1.704 1.039 1.00 86.75 84 ALA A CA 1
ATOM 648 C C . ALA A 1 84 ? 5.112 -0.484 0.725 1.00 86.75 84 ALA A C 1
ATOM 650 O O . ALA A 1 84 ? 5.488 -0.307 -0.430 1.00 86.75 84 ALA A O 1
ATOM 651 N N . ASP A 1 85 ? 5.496 0.308 1.729 1.00 82.50 85 ASP A N 1
ATOM 652 C CA . ASP A 1 85 ? 6.394 1.457 1.542 1.00 82.50 85 ASP A CA 1
ATOM 653 C C . ASP A 1 85 ? 7.770 1.031 1.001 1.00 82.50 85 ASP A C 1
ATOM 655 O O . ASP A 1 85 ? 8.205 1.516 -0.045 1.00 82.50 85 ASP A O 1
ATOM 659 N N . ASP A 1 86 ? 8.409 0.037 1.624 1.00 85.75 86 ASP A N 1
ATOM 660 C CA . ASP A 1 86 ? 9.695 -0.502 1.159 1.00 85.75 86 ASP A CA 1
ATOM 661 C C . ASP A 1 86 ? 9.605 -1.048 -0.278 1.00 85.75 86 ASP A C 1
ATOM 663 O O . ASP A 1 86 ? 10.477 -0.800 -1.119 1.00 85.75 86 ASP A O 1
ATOM 667 N N . LEU A 1 87 ? 8.527 -1.774 -0.597 1.00 87.69 87 LEU A N 1
ATOM 668 C CA . LEU A 1 87 ? 8.293 -2.299 -1.941 1.00 87.69 87 LEU A CA 1
ATOM 669 C C . LEU A 1 87 ? 8.110 -1.173 -2.969 1.00 87.69 87 LEU A C 1
ATOM 671 O O . LEU A 1 87 ? 8.576 -1.306 -4.103 1.00 87.69 87 LEU A O 1
ATOM 675 N N . ALA A 1 88 ? 7.460 -0.069 -2.595 1.00 86.19 88 ALA A N 1
ATOM 676 C CA . ALA A 1 88 ? 7.289 1.085 -3.470 1.00 86.19 88 ALA A CA 1
ATOM 677 C C . ALA A 1 88 ? 8.638 1.696 -3.870 1.00 86.19 88 ALA A C 1
ATOM 679 O O . ALA A 1 88 ? 8.859 1.962 -5.055 1.00 86.19 88 ALA A O 1
ATOM 680 N N . TRP A 1 89 ? 9.565 1.840 -2.917 1.00 84.06 89 TRP A N 1
ATOM 681 C CA . TRP A 1 89 ? 10.919 2.330 -3.186 1.00 84.06 89 TRP A CA 1
ATOM 682 C C . TRP A 1 89 ? 11.683 1.434 -4.160 1.00 84.06 89 TRP A C 1
ATOM 684 O O . TRP A 1 89 ? 12.263 1.927 -5.130 1.00 84.06 89 TRP A O 1
ATOM 694 N N . LEU A 1 90 ? 11.640 0.118 -3.944 1.00 89.44 90 LEU A N 1
ATOM 695 C CA . LEU A 1 90 ? 12.328 -0.846 -4.804 1.00 89.44 90 LEU A CA 1
ATOM 696 C C . LEU A 1 90 ? 11.773 -0.850 -6.233 1.00 89.44 90 LEU A C 1
ATOM 698 O O . LEU A 1 90 ? 12.538 -0.838 -7.198 1.00 89.44 90 LEU A O 1
ATOM 702 N N . LEU A 1 91 ? 10.446 -0.836 -6.384 1.00 87.25 91 LEU A N 1
ATOM 703 C CA . LEU A 1 91 ? 9.805 -0.821 -7.701 1.00 87.25 91 LEU A CA 1
ATOM 704 C C . LEU A 1 91 ? 10.068 0.480 -8.451 1.00 87.25 91 LEU A C 1
ATOM 706 O O . LEU A 1 91 ? 10.258 0.452 -9.665 1.00 87.25 91 LEU A O 1
ATOM 710 N N . MET A 1 92 ? 10.115 1.605 -7.741 1.00 83.75 92 MET A N 1
ATOM 711 C CA . MET A 1 92 ? 10.484 2.883 -8.334 1.00 83.75 92 MET A CA 1
ATOM 712 C C . MET A 1 92 ? 11.922 2.853 -8.861 1.00 83.75 92 MET A C 1
ATOM 714 O O . MET A 1 92 ? 12.171 3.245 -10.001 1.00 83.75 92 MET A O 1
ATOM 718 N N . GLU A 1 93 ? 12.870 2.349 -8.068 1.00 87.12 93 GLU A N 1
ATOM 719 C CA . GLU A 1 93 ? 14.259 2.211 -8.507 1.00 87.12 93 GLU A CA 1
ATOM 720 C C . GLU A 1 93 ? 14.369 1.306 -9.743 1.00 87.12 93 GLU A C 1
ATOM 722 O O . GLU A 1 93 ? 15.058 1.640 -10.713 1.00 87.12 93 GLU A O 1
ATOM 727 N N . GLN A 1 94 ? 13.658 0.177 -9.738 1.00 86.31 94 GLN A N 1
ATOM 728 C CA . GLN A 1 94 ? 13.642 -0.752 -10.859 1.00 86.31 94 GLN A CA 1
ATOM 729 C C . GLN A 1 94 ? 13.035 -0.121 -12.122 1.00 86.31 94 GLN A C 1
ATOM 731 O O . GLN A 1 94 ? 13.648 -0.193 -13.189 1.00 86.31 94 GLN A O 1
ATOM 736 N N . ALA A 1 95 ? 11.895 0.565 -12.000 1.00 85.44 95 ALA A N 1
ATOM 737 C CA . ALA A 1 95 ? 11.259 1.272 -13.109 1.00 85.44 95 ALA A CA 1
ATOM 738 C C . ALA A 1 95 ? 12.199 2.321 -13.723 1.00 85.44 95 ALA A C 1
ATOM 740 O O . ALA A 1 95 ? 12.314 2.420 -14.944 1.00 85.44 95 ALA A O 1
ATOM 741 N N . PHE A 1 96 ? 12.938 3.073 -12.903 1.00 83.81 96 PHE A N 1
ATOM 742 C CA . PHE A 1 96 ? 13.905 4.050 -13.408 1.00 83.81 96 PHE A CA 1
ATOM 743 C C . PHE A 1 96 ? 15.089 3.416 -14.140 1.00 83.81 96 PHE A C 1
ATOM 745 O O . PHE A 1 96 ? 15.522 3.941 -15.170 1.00 83.81 96 PHE A O 1
ATOM 752 N N . ARG A 1 97 ? 15.599 2.276 -13.656 1.00 81.25 97 ARG A N 1
ATOM 753 C CA . ARG A 1 97 ? 16.656 1.520 -14.349 1.00 81.25 97 ARG A CA 1
ATOM 754 C C . ARG A 1 97 ? 16.185 1.020 -15.717 1.00 81.25 97 ARG A C 1
ATOM 756 O O . ARG A 1 97 ? 16.961 1.050 -16.671 1.00 81.25 97 ARG A O 1
ATOM 763 N N . GLU A 1 98 ? 14.927 0.601 -15.817 1.00 83.56 98 GLU A N 1
ATOM 764 C CA . GLU A 1 98 ? 14.306 0.136 -17.063 1.00 83.56 98 GLU A CA 1
ATOM 765 C C . GLU A 1 98 ? 14.093 1.281 -18.061 1.00 83.56 98 GLU A C 1
ATOM 767 O O . GLU A 1 98 ? 14.439 1.146 -19.234 1.00 83.56 98 GLU A O 1
ATOM 772 N N . LEU A 1 99 ? 13.622 2.437 -17.586 1.00 79.62 99 LEU A N 1
ATOM 773 C CA . LEU A 1 99 ? 13.362 3.619 -18.414 1.00 79.62 99 LEU A CA 1
ATOM 774 C C . LEU A 1 99 ? 14.630 4.409 -18.797 1.00 79.62 99 LEU A C 1
ATOM 776 O O . LEU A 1 99 ? 14.543 5.341 -19.593 1.00 79.62 99 LEU A O 1
ATOM 780 N N . ARG A 1 100 ? 15.809 4.052 -18.256 1.00 63.97 100 ARG A N 1
ATOM 781 C CA . ARG A 1 100 ? 17.119 4.689 -18.530 1.00 63.97 100 ARG A CA 1
ATOM 782 C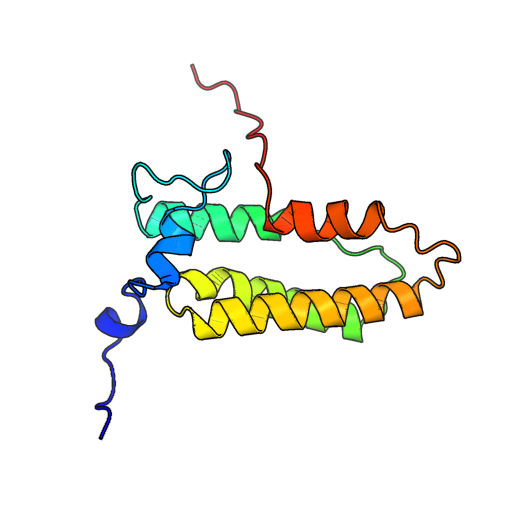 C . ARG A 1 100 ? 17.087 6.224 -18.464 1.00 63.97 100 ARG A C 1
ATOM 784 O O . ARG A 1 100 ? 17.672 6.900 -19.310 1.00 63.97 100 ARG A O 1
ATOM 791 N N . ILE A 1 101 ? 16.414 6.778 -17.457 1.00 59.53 101 ILE A N 1
ATOM 792 C CA . ILE A 1 101 ? 16.306 8.232 -17.280 1.00 59.53 101 ILE A CA 1
ATOM 793 C C . ILE A 1 101 ? 17.689 8.792 -16.869 1.00 59.53 101 ILE A C 1
ATOM 795 O O . ILE A 1 101 ? 18.198 8.387 -15.823 1.00 59.53 101 ILE A O 1
ATOM 799 N N . PRO A 1 102 ? 18.326 9.694 -17.654 1.00 45.72 102 PRO A N 1
ATOM 800 C CA . PRO A 1 102 ? 19.708 10.135 -17.409 1.00 45.72 102 PRO A CA 1
ATOM 801 C C . PRO A 1 102 ? 19.876 11.086 -16.216 1.00 45.72 102 PRO A C 1
ATOM 803 O O . PRO A 1 102 ? 20.980 11.229 -15.697 1.00 45.72 102 PRO A O 1
ATOM 806 N N . GLU A 1 103 ? 18.806 11.753 -15.781 1.00 47.19 103 GLU A N 1
ATOM 807 C CA . GLU A 1 103 ? 18.862 12.826 -14.785 1.00 47.19 103 GLU A CA 1
ATOM 808 C C . GLU A 1 103 ? 18.039 12.478 -13.550 1.00 47.19 103 GLU A C 1
ATOM 810 O O . GLU A 1 103 ? 16.867 12.823 -13.410 1.00 47.19 103 GLU A O 1
ATOM 815 N N . PHE A 1 104 ? 18.703 11.823 -12.603 1.00 45.12 104 PHE A N 1
ATOM 816 C CA . PHE A 1 104 ? 18.224 11.719 -11.232 1.00 45.12 104 PHE A CA 1
ATOM 817 C C . PHE A 1 104 ? 18.442 13.071 -10.532 1.00 45.12 104 PHE A C 1
ATOM 819 O O . PHE A 1 104 ? 19.401 13.265 -9.786 1.00 45.12 104 PHE A O 1
ATOM 826 N N . SER A 1 105 ? 17.582 14.055 -10.806 1.00 38.44 105 SER A N 1
ATOM 827 C CA . SER A 1 105 ? 17.487 15.234 -9.943 1.00 38.44 105 SER A CA 1
ATOM 828 C C . SER A 1 105 ? 16.550 14.902 -8.781 1.00 38.44 105 SER A C 1
ATOM 830 O O . SER A 1 105 ? 15.448 14.386 -8.976 1.00 38.44 105 SER A O 1
ATOM 832 N N . ASN A 1 106 ? 16.997 15.193 -7.556 1.00 41.09 106 ASN A N 1
ATOM 833 C CA . ASN A 1 106 ? 16.310 14.958 -6.273 1.00 41.09 106 ASN A CA 1
ATOM 834 C C . ASN A 1 106 ? 14.857 15.486 -6.183 1.00 41.09 106 ASN A C 1
ATOM 836 O O . ASN A 1 106 ? 14.200 15.325 -5.160 1.00 41.09 106 ASN A O 1
ATOM 840 N N . THR A 1 107 ? 14.348 16.133 -7.227 1.00 40.06 107 THR A N 1
ATOM 841 C CA . THR A 1 107 ? 13.034 16.764 -7.312 1.00 40.06 107 THR A CA 1
ATOM 842 C C . THR A 1 107 ? 11.926 15.801 -7.766 1.00 40.06 107 THR A C 1
ATOM 844 O O . THR A 1 107 ? 10.771 16.029 -7.421 1.00 40.06 107 THR A O 1
ATOM 847 N N . GLN A 1 108 ? 12.239 14.711 -8.485 1.00 39.16 108 GLN A N 1
ATOM 848 C CA . GLN A 1 108 ? 11.222 13.756 -8.981 1.00 39.16 108 GLN A CA 1
ATOM 849 C C . GLN A 1 108 ? 10.910 12.592 -8.030 1.00 39.16 108 GLN A C 1
ATOM 851 O O . GLN A 1 108 ? 9.810 12.045 -8.100 1.00 39.16 108 GLN A O 1
ATOM 856 N N . SER A 1 109 ? 11.799 12.288 -7.076 1.00 36.94 109 SER A N 1
ATOM 857 C CA . SER A 1 109 ? 11.476 11.420 -5.924 1.00 36.94 109 SER A CA 1
ATOM 858 C C . SER A 1 109 ? 10.241 11.946 -5.177 1.00 36.94 109 SER A C 1
ATOM 860 O O . SER A 1 109 ? 9.368 11.191 -4.755 1.00 36.94 109 SER A O 1
ATOM 862 N N . GLY A 1 110 ? 10.094 13.274 -5.153 1.00 35.97 110 GLY A N 1
ATOM 863 C CA . GLY A 1 110 ? 8.936 13.944 -4.594 1.00 35.97 110 GLY A CA 1
ATOM 864 C C . GLY A 1 110 ? 7.616 13.592 -5.270 1.00 35.97 110 GLY A C 1
ATOM 865 O O . GLY A 1 110 ? 6.631 13.612 -4.566 1.00 35.97 110 GLY A O 1
ATOM 866 N N . VAL A 1 111 ? 7.542 13.238 -6.561 1.00 36.81 111 VAL A N 1
ATOM 867 C CA . VAL A 1 111 ? 6.253 13.091 -7.278 1.00 36.81 111 VAL A CA 1
ATOM 868 C C . VAL A 1 111 ? 5.636 11.698 -7.108 1.00 36.81 111 VAL A C 1
ATOM 870 O O . VAL A 1 111 ? 4.427 11.598 -6.912 1.00 36.81 111 VAL A O 1
ATOM 873 N N . PHE A 1 112 ? 6.445 10.632 -7.099 1.00 35.56 112 PHE A N 1
ATOM 874 C CA . PHE A 1 112 ? 5.942 9.278 -6.824 1.00 35.56 112 PHE A CA 1
ATOM 875 C C . PHE A 1 112 ? 5.695 9.061 -5.325 1.00 35.56 112 PHE A C 1
ATOM 877 O O . PHE A 1 112 ? 4.687 8.469 -4.957 1.00 35.56 112 PHE A O 1
ATOM 884 N N . VAL A 1 113 ? 6.531 9.643 -4.454 1.00 40.62 113 VAL A N 1
ATOM 885 C CA . VAL A 1 113 ? 6.302 9.648 -2.998 1.00 40.62 113 VAL A CA 1
ATOM 886 C C . VAL A 1 113 ? 5.187 10.634 -2.609 1.00 40.62 113 VAL A C 1
ATOM 888 O O . VAL A 1 113 ? 4.416 10.343 -1.699 1.00 40.62 113 VAL A O 1
ATOM 891 N N . HIS A 1 114 ? 4.990 11.754 -3.329 1.00 37.56 114 HIS A N 1
ATOM 892 C CA . HIS A 1 114 ? 3.824 12.642 -3.132 1.00 37.56 114 HIS A CA 1
ATOM 893 C C . HIS A 1 114 ? 2.507 11.963 -3.479 1.00 37.56 114 HIS A C 1
ATOM 895 O O . HIS A 1 114 ? 1.504 12.292 -2.853 1.00 37.56 114 HIS A O 1
ATOM 901 N N . ALA A 1 115 ? 2.481 11.051 -4.453 1.00 36.25 115 ALA A N 1
ATOM 902 C CA . ALA A 1 115 ? 1.263 10.313 -4.763 1.00 36.25 115 ALA A CA 1
ATOM 903 C C . ALA A 1 115 ? 0.838 9.409 -3.594 1.00 36.25 115 ALA A C 1
ATOM 905 O O . ALA A 1 115 ? -0.343 9.133 -3.463 1.00 36.25 115 ALA A O 1
ATOM 906 N N . VAL A 1 116 ? 1.767 9.023 -2.709 1.00 38.16 116 VAL A N 1
ATOM 907 C CA . VAL A 1 116 ? 1.488 8.255 -1.480 1.00 38.16 116 VAL A CA 1
ATOM 908 C C . VAL A 1 116 ? 1.398 9.155 -0.226 1.00 38.16 116 VAL A C 1
ATOM 910 O O . VAL A 1 116 ? 0.808 8.755 0.772 1.00 38.16 116 VAL A O 1
ATOM 913 N N . SER A 1 117 ? 1.937 10.386 -0.252 1.00 35.16 117 SER A N 1
ATOM 914 C CA . SER A 1 117 ? 2.061 11.277 0.927 1.00 35.16 117 SER A CA 1
ATOM 915 C C . SER A 1 117 ? 1.394 12.664 0.839 1.00 35.16 117 SER A C 1
ATOM 917 O O . SER A 1 117 ? 1.510 13.433 1.795 1.00 35.16 117 SER A O 1
ATOM 919 N N . GLN A 1 118 ? 0.682 13.031 -0.234 1.00 32.88 118 GLN A N 1
ATOM 920 C CA . GLN A 1 118 ? 0.007 14.336 -0.333 1.00 32.88 118 GLN A CA 1
ATOM 921 C C . GLN A 1 118 ? -1.437 14.288 -0.860 1.00 32.88 118 GLN A C 1
ATOM 923 O O . GLN A 1 118 ? -1.828 13.337 -1.533 1.00 32.88 118 GLN A O 1
ATOM 928 N N . PRO A 1 119 ? -2.241 15.324 -0.530 1.00 33.84 119 PRO A N 1
ATOM 929 C CA . PRO A 1 119 ? -3.637 15.483 -0.909 1.00 33.84 119 PRO A CA 1
ATOM 930 C C . PRO A 1 119 ? -3.985 15.028 -2.319 1.00 33.84 119 PRO A C 1
ATOM 932 O O . PRO A 1 119 ? -3.605 15.677 -3.294 1.00 33.84 119 PRO A O 1
ATOM 935 N N . VAL A 1 120 ? -4.853 14.022 -2.441 1.00 38.09 120 VAL A N 1
ATOM 936 C CA . VAL A 1 120 ? -5.783 14.024 -3.571 1.00 38.09 120 VAL A CA 1
ATOM 937 C C . VAL A 1 120 ? -6.586 15.312 -3.417 1.00 38.09 120 VAL A C 1
ATOM 939 O O . VAL A 1 120 ? -7.485 15.396 -2.581 1.00 38.09 120 VAL A O 1
ATOM 942 N N . ALA A 1 121 ? -6.244 16.350 -4.183 1.00 35.38 121 ALA A N 1
ATOM 943 C CA . ALA A 1 121 ? -7.144 17.465 -4.403 1.00 35.38 121 ALA A CA 1
ATOM 944 C C . ALA A 1 121 ? -8.395 16.859 -5.036 1.00 35.38 121 ALA A C 1
ATOM 946 O O . ALA A 1 121 ? -8.437 16.600 -6.239 1.00 35.38 121 ALA A O 1
ATOM 947 N N . ALA A 1 122 ? -9.373 16.541 -4.188 1.00 36.34 122 ALA A N 1
ATOM 948 C CA . ALA A 1 122 ? -10.645 15.999 -4.596 1.00 36.34 122 ALA A CA 1
ATOM 949 C C . ALA A 1 122 ? -11.217 16.964 -5.632 1.00 36.34 122 ALA A C 1
ATOM 951 O O . ALA A 1 122 ? -11.684 18.056 -5.296 1.00 36.34 122 ALA A O 1
ATOM 952 N N . LYS A 1 123 ? -11.180 16.572 -6.908 1.00 35.06 123 LYS A N 1
ATOM 953 C CA . LYS A 1 123 ? -12.109 17.115 -7.888 1.00 35.06 123 LYS A CA 1
ATOM 954 C C . LYS A 1 123 ? -13.486 16.699 -7.393 1.00 35.06 123 LYS A C 1
ATOM 956 O O . LYS A 1 123 ? -13.956 15.610 -7.697 1.00 35.06 123 LYS A O 1
ATOM 961 N N . ARG A 1 124 ? -14.098 17.552 -6.569 1.00 28.75 124 ARG A N 1
ATOM 962 C CA . ARG A 1 124 ? -15.522 17.485 -6.258 1.00 28.75 124 ARG A CA 1
ATOM 963 C C . ARG A 1 124 ? -16.262 17.378 -7.596 1.00 28.75 124 ARG A C 1
ATOM 965 O O . ARG A 1 124 ? -16.144 18.316 -8.388 1.00 28.75 124 ARG A O 1
ATOM 972 N N . PRO A 1 125 ? -1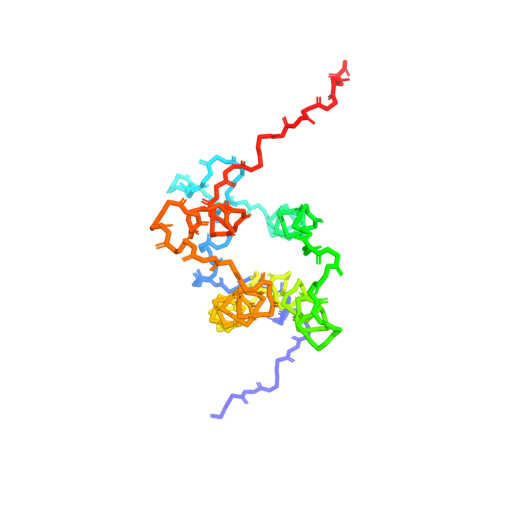7.052 16.329 -7.869 1.00 32.41 125 PRO A N 1
ATOM 973 C CA . PRO A 1 125 ? -18.224 16.556 -8.686 1.00 32.41 125 PRO A CA 1
ATOM 974 C C . PRO A 1 125 ? -19.094 17.532 -7.890 1.00 32.41 125 PRO A C 1
ATOM 976 O O . PRO A 1 125 ? -19.341 17.336 -6.699 1.00 32.41 125 PRO A O 1
ATOM 979 N N . ALA A 1 126 ? -19.466 18.644 -8.519 1.00 37.62 126 ALA A N 1
ATOM 980 C CA . ALA A 1 126 ? -20.454 19.550 -7.964 1.00 37.62 126 ALA A CA 1
ATOM 981 C C . ALA A 1 126 ? -21.731 18.743 -7.694 1.00 37.62 126 ALA A C 1
ATOM 983 O O . ALA A 1 126 ? -22.407 18.322 -8.629 1.00 37.62 126 ALA A O 1
ATOM 984 N N . LEU A 1 127 ? -22.017 18.488 -6.421 1.00 34.19 127 LEU A N 1
ATOM 985 C CA . LEU A 1 127 ? -23.308 17.994 -5.977 1.00 34.19 127 LEU A CA 1
ATOM 986 C C . LEU A 1 127 ? -24.022 19.172 -5.324 1.00 34.19 127 LEU A C 1
ATOM 988 O O . LEU A 1 127 ? -23.574 19.703 -4.305 1.00 34.19 127 LEU A O 1
ATOM 992 N N . LEU A 1 128 ? -25.054 19.612 -6.045 1.00 34.97 128 LEU A N 1
ATOM 993 C CA . LEU A 1 128 ? -26.218 20.336 -5.547 1.00 34.97 128 LEU A CA 1
ATOM 994 C C . LEU A 1 128 ? -26.858 19.583 -4.375 1.00 34.97 128 LEU A C 1
ATOM 996 O O . LEU A 1 128 ? -26.843 18.330 -4.415 1.00 34.97 128 LEU A O 1
#

Radius of gyration: 16.55 Å; chains: 1; bounding box: 46×38×44 Å

Sequence (128 aa):
MAGIKTLAELITPDERTGSALRFTPLGLNMGGTLKPEYAAEFQQQVIAHCDLHPDVAEGTRNGFERLRTLHSHGIFCYEVFTVADDLAWLLMEQAFRELRIPEFSNTQSGVFVHAVSQPVAAKRPALL